Protein 3THK (pdb70)

Foldseek 3Di:
DWKKFFCAFDDDDDDQDDTDHHGDIWAWDADPDPFWTWTDDVPHIGIDGPVRIDTPDD/DWKKFFCAFDDDDDPQDDGDHHGDIWAWDADPDQFWTWTDDDVHIGIDGPVRIDTDDD/DDDDDD/DDDDDD

Structure (mmCIF, N/CA/C/O backbone):
data_3THK
#
_entry.id   3THK
#
_cell.length_a   36.380
_cell.length_b   36.380
_cell.length_c   112.140
_cell.angle_alpha   90.00
_cell.angle_beta   90.00
_cell.angle_gamma   120.00
#
_symmetry.space_group_name_H-M   'P 32'
#
loop_
_entity.id
_entity.type
_entity.pdbx_description
1 polymer 'Spectrin alpha chain, brain'
2 polymer 'Proline-rich peptide'
3 non-polymer BETA-MERCAPTOETHANOL
4 non-polymer 'SULFATE ION'
5 water water
#
loop_
_atom_site.group_PDB
_atom_site.id
_atom_site.type_symbol
_atom_site.label_atom_id
_atom_site.label_alt_id
_atom_site.label_comp_id
_atom_site.label_asym_id
_atom_site.label_entity_id
_atom_site.label_seq_id
_atom_site.pdbx_PDB_ins_code
_atom_site.Cartn_x
_atom_site.Cartn_y
_atom_site.Cartn_z
_atom_site.occupancy
_atom_site.B_iso_or_equiv
_atom_site.auth_seq_id
_atom_site.auth_comp_id
_atom_site.auth_asym_id
_atom_site.auth_atom_id
_atom_site.pdbx_PDB_model_num
ATOM 1 N N . LYS A 1 5 ? 32.554 -8.907 -6.798 1.00 38.41 5 LYS A N 1
ATOM 2 C CA . LYS 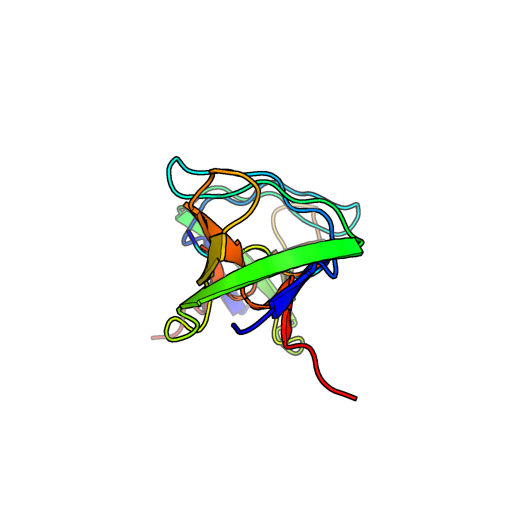A 1 5 ? 32.001 -7.606 -6.321 1.00 38.18 5 LYS A CA 1
ATOM 3 C C . LYS A 1 5 ? 30.506 -7.472 -6.614 1.00 37.69 5 LYS A C 1
ATOM 4 O O . LYS A 1 5 ? 30.072 -7.597 -7.764 1.00 38.01 5 LYS A O 1
ATOM 10 N N . GLU A 1 6 ? 29.728 -7.228 -5.561 1.00 36.91 6 GLU A N 1
ATOM 11 C CA . GLU A 1 6 ? 28.313 -6.882 -5.691 1.00 35.82 6 GLU A CA 1
ATOM 12 C C . GLU A 1 6 ? 28.194 -5.359 -5.671 1.00 34.84 6 GLU A C 1
ATOM 13 O O . GLU A 1 6 ? 28.893 -4.686 -4.911 1.00 34.36 6 GLU A O 1
ATOM 19 N N . LEU A 1 7 ? 27.319 -4.823 -6.517 1.00 33.49 7 LEU A N 1
ATOM 20 C CA . LEU A 1 7 ? 27.242 -3.377 -6.735 1.00 32.13 7 LEU A CA 1
ATOM 21 C C . LEU A 1 7 ? 25.877 -2.801 -6.395 1.00 31.40 7 LEU A C 1
ATOM 22 O O . LEU A 1 7 ? 24.860 -3.482 -6.509 1.00 31.15 7 LEU A O 1
ATOM 27 N N . VAL A 1 8 ? 25.869 -1.535 -5.986 1.00 30.24 8 VAL A N 1
ATOM 28 C CA . VAL A 1 8 ? 24.631 -0.797 -5.758 1.00 29.41 8 VAL A CA 1
ATOM 29 C C . VAL A 1 8 ? 24.674 0.540 -6.490 1.00 29.34 8 VAL A C 1
ATOM 30 O O . VAL A 1 8 ? 25.748 1.117 -6.675 1.00 29.16 8 VAL A O 1
ATOM 34 N N . LEU A 1 9 ? 23.498 1.009 -6.908 1.00 29.48 9 LEU A N 1
ATOM 35 C CA . LEU A 1 9 ? 23.344 2.311 -7.549 1.00 29.49 9 LEU A CA 1
ATOM 36 C C . LEU A 1 9 ? 22.788 3.320 -6.553 1.00 29.46 9 LEU A C 1
ATOM 37 O O . LEU A 1 9 ? 21.815 3.039 -5.860 1.00 29.26 9 LEU A O 1
ATOM 42 N N . ALA A 1 10 ? 23.411 4.491 -6.485 1.00 29.90 10 ALA A N 1
ATOM 43 C CA . ALA A 1 10 ? 22.865 5.597 -5.702 1.00 30.37 10 ALA A CA 1
ATOM 44 C C . ALA A 1 10 ? 21.632 6.178 -6.394 1.00 31.04 10 ALA A C 1
ATOM 45 O O . ALA A 1 10 ? 21.711 6.682 -7.521 1.00 31.05 10 ALA A O 1
ATOM 47 N N . LEU A 1 11 ? 20.491 6.088 -5.719 1.00 31.51 11 LEU A N 1
ATOM 48 C CA . LEU A 1 11 ? 19.228 6.565 -6.277 1.00 32.23 11 LEU A CA 1
ATOM 49 C C . LEU A 1 11 ? 19.016 8.046 -5.982 1.00 32.60 11 LEU A C 1
ATOM 50 O O . LEU A 1 11 ? 18.373 8.759 -6.758 1.00 32.95 11 LEU A O 1
ATOM 55 N N . TYR A 1 12 ? 19.557 8.492 -4.852 1.00 32.95 12 TYR A N 1
ATOM 56 C CA . TYR A 1 12 ? 19.481 9.882 -4.418 1.00 33.44 12 TYR A CA 1
ATOM 57 C C . TYR A 1 12 ? 20.837 10.290 -3.868 1.00 33.36 12 TYR A C 1
ATOM 58 O O . TYR A 1 12 ? 21.645 9.436 -3.492 1.00 33.59 12 TYR A O 1
ATOM 67 N N . ASP A 1 13 ? 21.090 11.594 -3.837 1.00 33.17 13 ASP A N 1
ATOM 68 C CA . ASP A 1 13 ? 22.265 12.126 -3.165 1.00 32.94 13 ASP A CA 1
ATOM 69 C C . ASP A 1 13 ? 22.163 11.827 -1.670 1.00 32.26 13 ASP A C 1
ATOM 70 O O . ASP A 1 13 ? 21.066 11.844 -1.100 1.00 31.93 13 ASP A O 1
ATOM 75 N N . TYR A 1 14 ? 23.299 11.520 -1.051 1.00 31.56 14 TYR A N 1
ATOM 76 C CA . TYR A 1 14 ? 23.368 11.402 0.400 1.00 31.02 14 TYR A CA 1
ATOM 77 C C . TYR A 1 14 ? 24.614 12.065 0.971 1.00 31.40 14 TYR A C 1
ATOM 78 O O . TYR A 1 14 ? 25.732 11.745 0.573 1.00 31.33 14 TYR A O 1
ATOM 87 N N . GLN A 1 15 ? 24.399 12.983 1.912 1.00 31.90 15 GLN A N 1
ATOM 88 C CA . GLN A 1 15 ? 25.480 13.662 2.621 1.00 32.40 15 GLN A CA 1
ATOM 89 C C . GLN A 1 15 ? 25.731 12.968 3.961 1.00 32.18 15 GLN A C 1
ATOM 90 O O . GLN A 1 15 ? 24.794 12.764 4.732 1.00 32.05 15 GLN A O 1
ATOM 96 N N . GLU A 1 16 ? 26.990 12.622 4.236 1.00 32.07 16 GLU A N 1
ATOM 97 C CA . GLU A 1 16 ? 27.380 12.023 5.521 1.00 32.09 16 GLU A CA 1
ATOM 98 C C . GLU A 1 16 ? 26.973 12.878 6.734 1.00 32.03 16 GLU A C 1
ATOM 99 O O . GLU A 1 16 ? 27.221 14.092 6.770 1.00 32.14 16 GLU A O 1
ATOM 105 N N . LYS A 1 17 ? 26.346 12.243 7.722 1.00 31.80 17 LYS A N 1
ATOM 106 C CA . LYS A 1 17 ? 25.902 12.955 8.926 1.00 31.98 17 LYS A CA 1
ATOM 107 C C . LYS A 1 17 ? 26.544 12.444 10.215 1.00 31.46 17 LYS A C 1
ATOM 108 O O . LYS A 1 17 ? 26.309 12.990 11.292 1.00 31.59 17 LYS A O 1
ATOM 114 N N . SER A 1 18 ? 27.347 11.388 10.106 1.00 30.71 18 SER A N 1
ATOM 115 C CA . SER A 1 18 ? 28.070 10.851 11.257 1.00 30.02 18 SER A CA 1
ATOM 116 C C . SER A 1 18 ? 29.388 10.227 10.792 1.00 29.23 18 SER A C 1
ATOM 117 O O . SER A 1 18 ? 29.577 10.034 9.590 1.00 28.60 18 SER A O 1
ATOM 120 N N . PRO A 1 19 ? 30.302 9.917 11.735 1.00 28.65 19 PRO A N 1
ATOM 121 C CA . PRO A 1 19 ? 31.665 9.509 11.367 1.00 28.13 19 PRO A CA 1
ATOM 122 C C . PRO A 1 19 ? 31.812 8.268 10.479 1.00 27.95 19 PRO A C 1
ATOM 123 O O . PRO A 1 19 ? 32.781 8.182 9.731 1.00 27.07 19 PRO A O 1
ATOM 127 N N . ARG A 1 20 ? 30.881 7.320 10.566 1.00 27.70 20 ARG A N 1
ATOM 128 C CA . ARG A 1 20 ? 30.998 6.081 9.786 1.00 27.82 20 ARG A CA 1
ATOM 129 C C . ARG A 1 20 ? 30.166 6.077 8.502 1.00 27.01 20 ARG A C 1
ATOM 130 O O . ARG A 1 20 ? 30.044 5.044 7.849 1.00 26.60 20 ARG A O 1
ATOM 138 N N . GLU A 1 21 ? 29.616 7.235 8.137 1.00 26.68 21 GLU A N 1
ATOM 139 C CA . GLU A 1 21 ? 28.801 7.361 6.936 1.00 26.69 21 GLU A CA 1
ATOM 140 C C . GLU A 1 21 ? 29.609 7.867 5.748 1.00 27.12 21 GLU A C 1
ATOM 141 O O . GLU A 1 21 ? 30.590 8.606 5.915 1.00 26.91 21 GLU A O 1
ATOM 147 N N . VAL A 1 22 ? 29.197 7.462 4.549 1.00 27.43 22 VAL A N 1
ATOM 148 C CA A VAL A 1 22 ? 29.857 7.931 3.335 0.86 28.13 22 VAL A CA 1
ATOM 149 C CA B VAL A 1 22 ? 29.849 7.887 3.310 0.14 27.97 22 VAL A CA 1
ATOM 150 C C . VAL A 1 22 ? 28.922 8.806 2.512 1.00 28.39 22 VAL A C 1
ATOM 151 O O . VAL A 1 22 ? 27.712 8.595 2.487 1.00 28.11 22 VAL A O 1
ATOM 158 N N . THR A 1 23 ? 29.503 9.808 1.861 1.00 28.99 23 THR A N 1
ATOM 159 C CA . THR A 1 23 ? 28.760 10.685 0.976 1.00 29.93 23 THR A CA 1
ATOM 160 C C . THR A 1 23 ? 28.728 10.075 -0.425 1.00 30.20 23 THR A C 1
ATOM 161 O O . THR A 1 23 ? 29.722 9.513 -0.890 1.00 30.57 23 THR A O 1
ATOM 165 N N . MET A 1 24 ? 27.574 10.160 -1.077 1.00 30.71 24 MET A N 1
ATOM 166 C CA . MET A 1 24 ? 27.452 9.766 -2.479 1.00 31.44 24 MET A CA 1
ATOM 167 C C . MET A 1 24 ? 26.555 10.737 -3.249 1.00 31.98 24 MET A C 1
ATOM 168 O O . MET A 1 24 ? 25.719 11.428 -2.661 1.00 32.23 24 MET A O 1
ATOM 173 N N . LYS A 1 25 ? 26.749 10.791 -4.563 1.00 32.78 25 LYS A N 1
ATOM 174 C CA . LYS A 1 25 ? 25.886 11.568 -5.443 1.00 33.46 25 LYS A CA 1
ATOM 175 C C . LYS A 1 25 ? 24.961 10.626 -6.187 1.00 33.52 25 LYS A C 1
ATOM 176 O O . LYS A 1 25 ? 25.334 9.488 -6.469 1.00 33.46 25 LYS A O 1
ATOM 182 N N . LYS A 1 26 ? 23.761 11.105 -6.506 1.00 33.84 26 LYS A N 1
ATOM 183 C CA . LYS A 1 26 ? 22.807 10.334 -7.298 1.00 34.21 26 LYS A CA 1
ATOM 184 C C . LYS A 1 26 ? 23.478 9.853 -8.578 1.00 34.37 26 LYS A C 1
ATOM 185 O O . LYS A 1 26 ? 24.094 10.644 -9.298 1.00 34.32 26 LYS A O 1
ATOM 191 N N . GLY A 1 27 ? 23.369 8.555 -8.843 1.00 34.28 27 GLY A N 1
ATOM 192 C CA . GLY A 1 27 ? 23.959 7.959 -10.038 1.00 34.23 27 GLY A CA 1
ATOM 193 C C . GLY A 1 27 ? 25.251 7.214 -9.763 1.00 34.11 27 GLY A C 1
ATOM 194 O O . GLY A 1 27 ? 25.667 6.386 -10.576 1.00 34.03 27 GLY A O 1
ATOM 195 N N . ASP A 1 28 ? 25.880 7.507 -8.620 1.00 33.98 28 ASP A N 1
ATOM 196 C CA . ASP A 1 28 ? 27.109 6.830 -8.197 1.00 33.61 28 ASP A CA 1
ATOM 197 C C . ASP A 1 28 ? 26.910 5.315 -8.159 1.00 33.25 28 ASP A C 1
ATOM 198 O O . ASP A 1 28 ? 25.858 4.825 -7.741 1.00 33.28 28 ASP A O 1
ATOM 203 N N . ILE A 1 29 ? 27.923 4.588 -8.615 1.00 32.70 29 ILE A N 1
ATOM 204 C CA . ILE A 1 29 ? 27.967 3.134 -8.486 1.00 32.28 29 ILE A CA 1
ATOM 205 C C . ILE A 1 29 ? 28.916 2.810 -7.335 1.00 31.60 29 ILE A C 1
ATOM 206 O O . ILE A 1 29 ? 30.030 3.338 -7.277 1.00 31.55 29 ILE A O 1
ATOM 211 N N . LEU A 1 30 ? 28.461 1.971 -6.405 1.00 30.55 30 LEU A N 1
ATOM 212 C CA . LEU A 1 30 ? 29.240 1.640 -5.210 1.00 29.54 30 LEU A CA 1
ATOM 213 C C . LEU A 1 30 ? 29.322 0.129 -5.029 1.00 28.88 30 LEU A C 1
ATOM 214 O O . LEU A 1 30 ? 28.429 -0.603 -5.452 1.00 28.84 30 LEU A O 1
ATOM 219 N N . THR A 1 31 ? 30.399 -0.333 -4.406 1.00 28.25 31 THR A N 1
ATOM 220 C CA . THR A 1 31 ? 30.524 -1.741 -4.051 1.00 27.68 31 THR A CA 1
ATOM 221 C C . THR A 1 31 ? 29.764 -1.997 -2.749 1.00 27.53 31 THR A C 1
ATOM 222 O O . THR A 1 31 ? 29.967 -1.295 -1.761 1.00 27.15 31 THR A O 1
ATOM 226 N N . LEU A 1 32 ? 28.872 -2.987 -2.761 1.00 27.34 32 LEU A N 1
ATOM 227 C CA . LEU A 1 32 ? 28.170 -3.396 -1.545 1.00 27.26 32 LEU A CA 1
ATOM 228 C C . LEU A 1 32 ? 29.077 -4.259 -0.679 1.00 27.37 32 LEU A C 1
ATOM 229 O O . LEU A 1 32 ? 29.664 -5.237 -1.159 1.00 27.73 32 LEU A O 1
ATOM 234 N N . LEU A 1 33 ? 29.208 -3.879 0.591 1.00 27.26 33 LEU A N 1
ATOM 235 C CA . LEU A 1 33 ? 29.988 -4.659 1.555 1.00 27.42 33 LEU A CA 1
ATOM 236 C C . LEU A 1 33 ? 29.102 -5.472 2.489 1.00 27.37 33 LEU A C 1
ATOM 237 O O . LEU A 1 33 ? 29.434 -6.612 2.815 1.00 28.00 33 LEU A O 1
ATOM 242 N N . ASN A 1 34 ? 27.981 -4.892 2.917 1.00 27.08 34 ASN A N 1
ATOM 243 C CA . ASN A 1 34 ? 27.073 -5.584 3.833 1.00 27.24 34 ASN A CA 1
ATOM 244 C C . ASN A 1 34 ? 25.674 -4.993 3.895 1.00 26.96 34 ASN A C 1
ATOM 245 O O . ASN A 1 34 ? 25.511 -3.781 4.046 1.00 27.15 34 ASN A O 1
ATOM 250 N N . SER A 1 35 ? 24.679 -5.869 3.790 1.00 26.62 35 SER A N 1
ATOM 251 C CA . SER A 1 35 ? 23.275 -5.468 3.688 1.00 27.02 35 SER A CA 1
ATOM 252 C C . SER A 1 35 ? 22.379 -6.123 4.742 1.00 27.00 35 SER A C 1
ATOM 253 O O . SER A 1 35 ? 21.151 -6.205 4.566 1.00 26.66 35 SER A O 1
ATOM 256 N N . THR A 1 36 ? 22.983 -6.555 5.847 1.00 26.98 36 THR A N 1
ATOM 257 C CA . THR A 1 36 ? 22.249 -7.256 6.908 1.00 27.52 36 THR A CA 1
ATOM 258 C C . THR A 1 36 ? 21.427 -6.357 7.829 1.00 27.75 36 THR A C 1
ATOM 259 O O . THR A 1 36 ? 20.434 -6.803 8.402 1.00 27.81 36 THR A O 1
ATOM 263 N N . ASN A 1 37 ? 21.846 -5.101 7.973 1.00 27.62 37 ASN A N 1
ATOM 264 C CA . ASN A 1 37 ? 21.061 -4.103 8.699 1.00 28.28 37 ASN A CA 1
ATOM 265 C C . ASN A 1 37 ? 19.963 -3.580 7.782 1.00 28.52 37 ASN A C 1
ATOM 266 O O . ASN A 1 37 ? 20.217 -3.292 6.615 1.00 28.46 37 ASN A O 1
ATOM 271 N N . LYS A 1 38 ? 18.743 -3.463 8.302 1.00 29.15 38 LYS A N 1
ATOM 272 C CA . LYS A 1 38 ? 17.604 -3.065 7.473 1.00 29.69 38 LYS A CA 1
ATOM 273 C C . LYS A 1 38 ? 17.677 -1.601 7.026 1.00 29.82 38 LYS A C 1
ATOM 274 O O . LYS A 1 38 ? 17.202 -1.247 5.941 1.00 30.33 38 LYS A O 1
ATOM 280 N N . ASP A 1 39 ? 18.290 -0.773 7.866 1.00 29.42 39 ASP A N 1
ATOM 281 C CA . ASP A 1 39 ? 18.309 0.676 7.690 1.00 29.27 39 ASP A CA 1
ATOM 282 C C . ASP A 1 39 ? 19.578 1.220 7.033 1.00 28.65 39 ASP A C 1
ATOM 283 O O . ASP A 1 39 ? 19.525 2.203 6.283 1.00 28.26 39 ASP A O 1
ATOM 288 N N . TRP A 1 40 ? 20.716 0.595 7.333 1.00 27.86 40 TRP A N 1
ATOM 289 C CA . TRP A 1 40 ? 22.016 1.080 6.880 1.00 27.29 40 TRP A CA 1
ATOM 290 C C . TRP A 1 40 ? 22.797 -0.018 6.179 1.00 26.63 40 TRP A C 1
ATOM 291 O O . TRP A 1 40 ? 23.019 -1.074 6.749 1.00 27.15 40 TRP A O 1
ATOM 302 N N . TRP A 1 41 ? 23.222 0.247 4.948 1.00 26.10 41 TRP A N 1
ATOM 303 C CA . TRP A 1 41 ? 24.088 -0.672 4.219 1.00 25.41 41 TRP A CA 1
ATOM 304 C C . TRP A 1 41 ? 25.529 -0.174 4.166 1.00 25.74 41 TRP A C 1
ATOM 305 O O . TRP A 1 41 ? 25.779 1.011 3.927 1.00 25.92 41 TRP A O 1
ATOM 316 N N . LYS A 1 42 ? 26.465 -1.092 4.396 1.00 25.56 42 LYS A N 1
ATOM 317 C CA . LYS A 1 42 ? 27.888 -0.786 4.291 1.00 26.27 42 LYS A CA 1
ATOM 318 C C . LYS A 1 42 ? 28.310 -0.887 2.833 1.00 26.16 42 LYS A C 1
ATOM 319 O O . LYS A 1 42 ? 28.018 -1.877 2.156 1.00 25.92 42 LYS A O 1
ATOM 325 N N . VAL A 1 43 ? 28.975 0.163 2.356 1.00 26.55 43 VAL A N 1
ATOM 326 C CA . VAL A 1 43 ? 29.391 0.267 0.963 1.00 27.37 43 VAL A CA 1
ATOM 327 C C . VAL A 1 43 ? 30.848 0.699 0.874 1.00 28.76 43 VAL A C 1
ATOM 328 O O . VAL A 1 43 ? 31.449 1.097 1.877 1.00 28.67 43 VAL A O 1
ATOM 332 N N . GLU A 1 44 ? 31.401 0.618 -0.333 1.00 30.40 44 GLU A N 1
ATOM 333 C CA . GLU A 1 44 ? 32.781 0.998 -0.587 1.00 32.43 44 GLU A CA 1
ATOM 334 C C . GLU A 1 44 ? 32.869 1.819 -1.865 1.00 33.06 44 GLU A C 1
ATOM 335 O O . GLU A 1 44 ? 32.363 1.411 -2.910 1.00 33.33 44 GLU A O 1
ATOM 341 N N . VAL A 1 45 ? 33.488 2.992 -1.766 1.00 34.02 45 VAL A N 1
ATOM 342 C CA . VAL A 1 45 ? 33.879 3.770 -2.943 1.00 34.97 45 VAL A CA 1
ATOM 343 C C . VAL A 1 45 ? 35.273 4.345 -2.728 1.00 35.32 45 VAL A C 1
ATOM 344 O O . VAL A 1 45 ? 35.528 4.995 -1.705 1.00 35.57 45 VAL A O 1
ATOM 348 N N A ASN A 1 46 ? 36.161 4.124 -3.698 0.54 35.57 46 ASN A N 1
ATOM 349 N N B ASN A 1 46 ? 36.158 4.058 -3.684 0.46 35.35 46 ASN A N 1
ATOM 350 C CA A ASN A 1 46 ? 37.560 4.563 -3.619 0.54 35.68 46 ASN A CA 1
ATOM 351 C CA B ASN A 1 46 ? 37.563 4.499 -3.708 0.46 35.33 46 ASN A CA 1
ATOM 352 C C A ASN A 1 46 ? 38.288 3.939 -2.425 0.54 35.46 46 ASN A C 1
ATOM 353 C C B ASN A 1 46 ? 38.157 5.033 -2.402 0.46 35.11 46 ASN A C 1
ATOM 354 O O A ASN A 1 46 ? 38.327 2.714 -2.288 0.54 35.51 46 ASN A O 1
ATOM 355 O O B ASN A 1 46 ? 38.051 6.223 -2.100 0.46 35.25 46 ASN A O 1
ATOM 364 N N A ASP A 1 47 ? 38.856 4.785 -1.566 0.54 35.03 47 ASP A N 1
ATOM 365 N N B ASP A 1 47 ? 38.784 4.145 -1.636 0.46 34.86 47 ASP A N 1
ATOM 366 C CA A ASP A 1 47 ? 39.514 4.331 -0.345 0.54 34.65 47 ASP A CA 1
ATOM 367 C CA B ASP A 1 47 ? 39.500 4.544 -0.426 0.46 34.58 47 ASP A CA 1
ATOM 368 C C A ASP A 1 47 ? 38.597 4.466 0.874 0.54 34.00 47 ASP A C 1
ATOM 369 C C B ASP A 1 47 ? 38.613 4.686 0.817 0.46 33.94 47 ASP A C 1
ATOM 370 O O A ASP A 1 47 ? 39.066 4.422 2.017 0.54 34.08 47 ASP A O 1
ATOM 371 O O B ASP A 1 47 ? 39.126 4.842 1.925 0.46 33.95 47 ASP A O 1
ATOM 380 N N . ARG A 1 48 ? 37.296 4.622 0.627 1.00 33.52 48 ARG A N 1
ATOM 381 C CA . ARG A 1 48 ? 36.318 4.774 1.720 1.00 32.26 48 ARG A CA 1
ATOM 382 C C . ARG A 1 48 ? 35.401 3.563 1.903 1.00 31.13 48 ARG A C 1
ATOM 383 O O . ARG A 1 48 ? 34.901 2.995 0.934 1.00 30.92 48 ARG A O 1
ATOM 391 N N . GLN A 1 49 ? 35.194 3.181 3.158 1.00 29.85 49 GLN A N 1
ATOM 392 C CA . GLN A 1 49 ? 34.235 2.135 3.516 1.00 28.78 49 GLN A CA 1
ATOM 393 C C . GLN A 1 49 ? 33.370 2.639 4.652 1.00 27.76 49 GLN A C 1
ATOM 394 O O . GLN A 1 49 ? 33.883 3.033 5.699 1.00 27.19 49 GLN A O 1
ATOM 400 N N . GLY A 1 50 ? 32.057 2.628 4.447 1.00 26.66 50 GLY A N 1
ATOM 401 C CA . GLY A 1 50 ? 31.138 3.051 5.496 1.00 26.09 50 GLY A CA 1
ATOM 402 C C . GLY A 1 50 ? 29.694 2.863 5.093 1.00 25.83 50 GLY A C 1
ATOM 403 O O . GLY A 1 50 ? 29.396 2.126 4.151 1.00 25.73 50 GLY A O 1
ATOM 404 N N . PHE A 1 51 ? 28.801 3.564 5.785 1.00 25.07 51 PHE A N 1
ATOM 405 C CA . PHE A 1 51 ? 27.369 3.293 5.678 1.00 25.05 51 PHE A CA 1
ATOM 406 C C . PHE A 1 51 ? 26.585 4.376 4.950 1.00 24.84 51 PHE A C 1
ATOM 407 O O . PHE A 1 51 ? 26.925 5.557 5.015 1.00 24.72 51 PHE A O 1
ATOM 415 N N . VAL A 1 52 ? 25.535 3.950 4.244 1.00 24.43 52 VAL A N 1
ATOM 416 C CA . VAL A 1 52 ? 24.554 4.856 3.638 1.00 24.55 52 VAL A CA 1
ATOM 417 C C . VAL A 1 52 ? 23.169 4.273 3.921 1.00 24.49 52 VAL A C 1
ATOM 418 O O . VAL A 1 52 ? 23.064 3.095 4.258 1.00 24.18 52 VAL A O 1
ATOM 422 N N . PRO A 1 53 ? 22.104 5.079 3.788 1.00 24.61 53 PRO A N 1
ATOM 423 C CA . PRO A 1 53 ? 20.807 4.453 4.025 1.00 24.76 53 PRO A CA 1
ATOM 424 C C . PRO A 1 53 ? 20.477 3.410 2.960 1.00 24.59 53 PRO A C 1
ATOM 425 O O . PRO A 1 53 ? 20.727 3.632 1.769 1.00 24.36 53 PRO A O 1
ATOM 429 N N . ALA A 1 54 ? 19.944 2.269 3.400 1.00 24.99 54 ALA A N 1
ATOM 430 C CA . ALA A 1 54 ? 19.536 1.198 2.495 1.00 25.90 54 ALA A CA 1
ATOM 431 C C . ALA A 1 54 ? 18.529 1.681 1.451 1.00 26.15 54 ALA A C 1
ATOM 432 O O . ALA A 1 54 ? 18.587 1.270 0.290 1.00 26.63 54 ALA A O 1
ATOM 434 N N . ALA A 1 55 ? 17.631 2.577 1.865 1.00 26.67 55 ALA A N 1
ATOM 435 C CA . ALA A 1 55 ? 16.590 3.118 0.988 1.00 27.26 55 ALA A CA 1
ATOM 436 C C . ALA A 1 55 ? 17.119 4.021 -0.132 1.00 27.81 55 ALA A C 1
ATOM 437 O O . ALA A 1 55 ? 16.408 4.281 -1.106 1.00 28.34 55 ALA A O 1
ATOM 439 N N . TYR A 1 56 ? 18.369 4.475 -0.006 1.00 28.13 56 TYR A N 1
ATOM 440 C CA . TYR A 1 56 ? 18.991 5.360 -0.996 1.00 28.90 56 TYR A CA 1
ATOM 441 C C . TYR A 1 56 ? 19.778 4.617 -2.070 1.00 29.64 56 TYR A C 1
ATOM 442 O O . TYR A 1 56 ? 20.327 5.243 -2.982 1.00 29.94 56 TYR A O 1
ATOM 451 N N . VAL A 1 57 ? 19.856 3.298 -1.946 1.00 30.16 57 VAL A N 1
ATOM 452 C CA . VAL A 1 57 ? 20.575 2.483 -2.925 1.00 31.39 57 VAL A CA 1
ATOM 453 C C . VAL A 1 57 ? 19.702 1.356 -3.462 1.00 32.23 57 VAL A C 1
ATOM 454 O O . VAL A 1 57 ? 18.753 0.922 -2.804 1.00 32.11 57 VAL A O 1
ATOM 458 N N . LYS A 1 58 ? 20.030 0.897 -4.667 1.00 33.58 58 LYS A N 1
ATOM 459 C CA . LYS A 1 58 ? 19.364 -0.243 -5.283 1.00 35.13 58 LYS A CA 1
ATOM 460 C C . LYS A 1 58 ? 20.425 -1.261 -5.685 1.00 35.86 58 LYS A C 1
ATOM 461 O O . LYS A 1 58 ? 21.417 -0.900 -6.314 1.00 35.97 58 LYS A O 1
ATOM 467 N N . LYS A 1 59 ? 20.228 -2.522 -5.302 1.00 36.94 59 LYS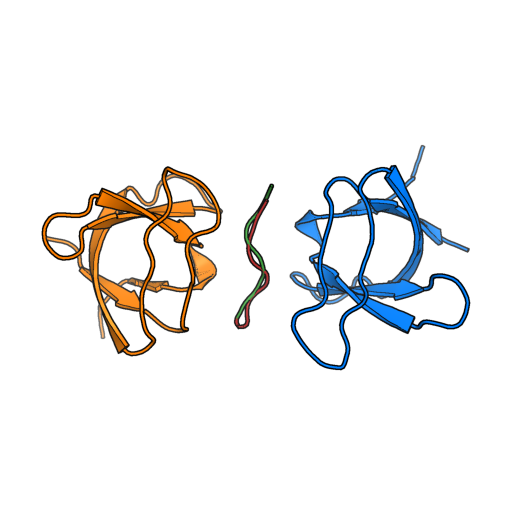 A N 1
ATOM 468 C CA . LYS A 1 59 ? 21.111 -3.601 -5.748 1.00 38.43 59 LYS A CA 1
ATOM 469 C C . LYS A 1 59 ? 21.017 -3.730 -7.266 1.00 39.24 59 LYS A C 1
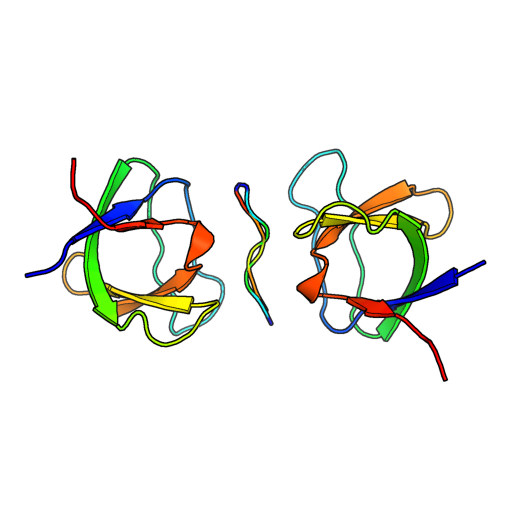ATOM 470 O O . LYS A 1 59 ? 19.923 -3.694 -7.831 1.00 39.28 59 LYS A O 1
ATOM 476 N N . LEU A 1 60 ? 22.165 -3.873 -7.920 1.00 40.43 60 LEU A N 1
ATOM 477 C CA . LEU A 1 60 ? 22.214 -3.965 -9.376 1.00 41.80 60 LEU A CA 1
ATOM 478 C C . LEU A 1 60 ? 22.219 -5.419 -9.853 1.00 42.83 60 LEU A C 1
ATOM 479 O O . LEU A 1 60 ? 23.218 -5.913 -10.383 1.00 43.20 60 LEU A O 1
ATOM 484 N N . ASP A 1 61 ? 21.087 -6.092 -9.650 1.00 44.05 61 ASP A N 1
ATOM 485 C CA . ASP A 1 61 ? 20.882 -7.470 -10.101 1.00 45.17 61 ASP A CA 1
ATOM 486 C C . ASP A 1 61 ? 19.975 -7.522 -11.334 1.00 45.66 61 ASP A C 1
ATOM 487 O O . ASP A 1 61 ? 18.985 -6.787 -11.402 1.00 45.81 61 ASP A O 1
ATOM 492 N N . PRO A 1 62 ? 20.307 -8.392 -12.312 1.00 46.04 62 PRO A N 1
ATOM 493 C CA . PRO A 1 62 ? 19.520 -8.513 -13.547 1.00 46.20 62 PRO A CA 1
ATOM 494 C C . PRO A 1 62 ? 18.125 -9.098 -13.314 1.00 46.29 62 PRO A C 1
ATOM 495 O O . PRO A 1 62 ? 17.922 -9.844 -12.355 1.00 46.39 62 PRO A O 1
ATOM 499 N N . LYS B 1 5 ? -7.793 12.794 20.173 1.00 39.51 5 LYS B N 1
ATOM 500 C CA . LYS B 1 5 ? -6.554 13.515 19.746 1.00 39.41 5 LYS B CA 1
ATOM 501 C C . LYS B 1 5 ? -5.313 12.650 19.980 1.00 38.66 5 LYS B C 1
ATOM 502 O O . LYS B 1 5 ? -4.856 12.495 21.120 1.00 39.01 5 LYS B O 1
ATOM 508 N N . GLU B 1 6 ? -4.789 12.092 18.886 1.00 37.90 6 GLU B N 1
ATOM 509 C CA A GLU B 1 6 ? -3.614 11.220 18.932 0.49 37.27 6 GLU B CA 1
ATOM 510 C CA B GLU B 1 6 ? -3.618 11.218 18.930 0.51 37.31 6 GLU B CA 1
ATOM 511 C C . GLU B 1 6 ? -2.328 12.032 19.002 1.00 36.75 6 GLU B C 1
ATOM 512 O O . GLU B 1 6 ? -2.165 13.013 18.275 1.00 36.68 6 GLU B O 1
ATOM 523 N N . LEU B 1 7 ? -1.419 11.608 19.874 1.00 35.90 7 LEU B N 1
ATOM 524 C CA . LEU B 1 7 ? -0.162 12.311 20.095 1.00 34.75 7 LEU B CA 1
ATOM 525 C C . LEU B 1 7 ? 1.035 11.421 19.792 1.00 34.06 7 LEU B C 1
ATOM 526 O O . LEU B 1 7 ? 0.976 10.204 19.970 1.00 33.79 7 LEU B O 1
ATOM 531 N N . VAL B 1 8 ? 2.110 12.041 19.316 1.00 33.36 8 VAL B N 1
ATOM 532 C CA . VAL B 1 8 ? 3.382 11.348 19.092 1.00 32.61 8 VAL B CA 1
ATOM 533 C C . VAL B 1 8 ? 4.516 12.052 19.836 1.00 32.42 8 VAL B C 1
ATOM 534 O O . VAL B 1 8 ? 4.460 13.260 20.072 1.00 32.36 8 VAL B O 1
ATOM 538 N N . LEU B 1 9 ? 5.536 11.285 20.203 1.00 32.23 9 LEU B N 1
ATOM 539 C CA 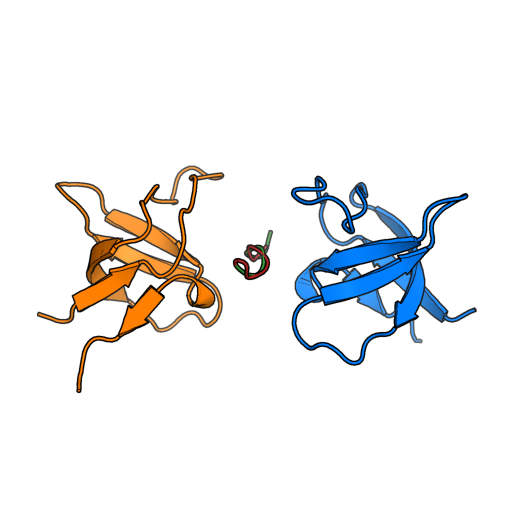. LEU B 1 9 ? 6.711 11.829 20.873 1.00 32.58 9 LEU B CA 1
ATOM 540 C C . LEU B 1 9 ? 7.916 11.797 19.942 1.00 32.61 9 LEU B C 1
ATOM 541 O O . LEU B 1 9 ? 8.197 10.774 19.320 1.00 32.56 9 LEU B O 1
ATOM 546 N N . ALA B 1 10 ? 8.621 12.922 19.854 1.00 33.02 10 ALA B N 1
ATOM 547 C CA . ALA B 1 10 ? 9.841 13.005 19.060 1.00 33.43 10 ALA B CA 1
ATOM 548 C C . ALA B 1 10 ? 10.977 12.263 19.757 1.00 33.85 10 ALA B C 1
ATOM 549 O O . ALA B 1 10 ? 11.408 12.640 20.851 1.00 34.01 10 ALA B O 1
ATOM 551 N N . LEU B 1 11 ? 11.443 11.194 19.118 1.00 34.39 11 LEU B N 1
ATOM 552 C CA . LEU B 1 11 ? 12.494 10.348 19.677 1.00 35.01 11 LEU B CA 1
ATOM 553 C C . LEU B 1 11 ? 13.889 10.897 19.383 1.00 35.20 11 LEU B C 1
ATOM 554 O O . LEU B 1 11 ? 14.856 10.556 20.072 1.00 35.50 11 LEU B O 1
ATOM 559 N N . TYR B 1 12 ? 13.986 11.730 18.347 1.00 35.45 12 TYR B N 1
ATOM 560 C CA . TYR B 1 12 ? 15.253 12.315 17.910 1.00 35.57 12 TYR B CA 1
ATOM 561 C C . TYR B 1 12 ? 14.995 13.707 17.351 1.00 35.28 12 TYR B C 1
ATOM 562 O O . TYR B 1 12 ? 13.856 14.040 17.001 1.00 35.44 12 TYR B O 1
ATOM 571 N N . ASP B 1 13 ? 16.046 14.522 17.277 1.00 34.79 13 ASP B N 1
ATOM 572 C CA . ASP B 1 13 ? 15.984 15.798 16.568 1.00 34.32 13 ASP B CA 1
ATOM 573 C C . ASP B 1 13 ? 15.760 15.549 15.078 1.00 33.63 13 ASP B C 1
ATOM 574 O O . ASP B 1 13 ? 16.248 14.556 14.535 1.00 33.27 13 ASP B O 1
ATOM 579 N N . TYR B 1 14 ? 15.014 16.442 14.430 1.00 32.96 14 TYR B N 1
ATOM 580 C CA . TYR B 1 14 ? 14.886 16.422 12.968 1.00 32.30 14 TYR B CA 1
ATOM 581 C C . TYR B 1 14 ? 14.793 17.819 12.363 1.00 32.44 14 TYR B C 1
ATOM 582 O O . TYR B 1 14 ? 13.947 18.611 12.767 1.00 32.48 14 TYR B O 1
ATOM 591 N N . GLN B 1 15 ? 15.651 18.096 11.381 1.00 32.54 15 GLN B N 1
ATOM 592 C CA A GLN B 1 15 ? 15.631 19.372 10.669 0.59 32.77 15 GLN B CA 1
ATOM 593 C CA B GLN B 1 15 ? 15.637 19.371 10.663 0.41 32.63 15 GLN B CA 1
ATOM 594 C C . GLN B 1 15 ? 14.993 19.225 9.290 1.00 32.63 15 GLN B C 1
ATOM 595 O O . GLN B 1 15 ? 15.400 18.368 8.499 1.00 32.73 15 GLN B O 1
ATOM 606 N N . GLU B 1 16 ? 13.994 20.070 9.017 1.00 32.56 16 GLU B N 1
ATOM 607 C CA A GLU B 1 16 ? 13.299 20.097 7.727 0.50 32.50 16 GLU B CA 1
ATOM 608 C CA B GLU B 1 16 ? 13.302 20.081 7.726 0.50 32.58 16 GLU B CA 1
ATOM 609 C C . GLU B 1 16 ? 14.275 20.189 6.549 1.00 32.50 16 GLU B C 1
ATOM 610 O O . GLU B 1 16 ? 15.252 20.942 6.602 1.00 32.55 16 GLU B O 1
ATOM 621 N N . LYS B 1 17 ? 14.009 19.420 5.496 1.00 32.37 17 LYS B N 1
ATOM 622 C CA . LYS B 1 17 ? 14.838 19.446 4.279 1.00 32.39 17 LYS B CA 1
ATOM 623 C C . LYS B 1 17 ? 14.042 19.628 2.977 1.00 31.69 17 LYS B C 1
ATOM 624 O O . LYS B 1 17 ? 14.614 19.631 1.881 1.00 31.98 17 LYS B O 1
ATOM 630 N N . SER 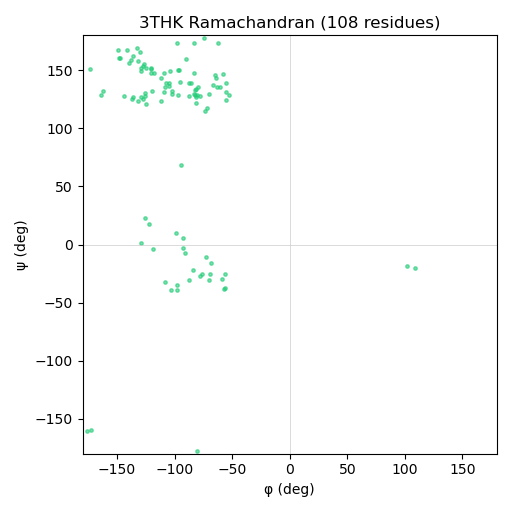B 1 18 ? 12.725 19.774 3.105 1.00 31.05 18 SER B N 1
ATOM 631 C CA . SER B 1 18 ? 11.857 20.087 1.974 1.00 30.22 18 SER B CA 1
ATOM 632 C C . SER B 1 18 ? 10.678 20.925 2.473 1.00 29.13 18 SER B C 1
ATOM 633 O O . SER B 1 18 ? 10.400 20.930 3.671 1.00 28.58 18 SER B O 1
ATOM 636 N N . PRO B 1 19 ? 9.995 21.644 1.565 1.00 29.05 19 PRO B N 1
ATOM 637 C CA . PRO B 1 19 ? 8.971 22.600 2.000 1.00 28.36 19 PRO B CA 1
ATOM 638 C C . PRO B 1 19 ? 7.834 22.053 2.871 1.00 28.35 19 PRO B C 1
ATOM 639 O O . PRO B 1 19 ? 7.244 22.819 3.632 1.00 27.77 19 PRO B O 1
ATOM 643 N N . ARG B 1 20 ? 7.532 20.757 2.766 1.00 27.89 20 ARG B N 1
ATOM 644 C CA . ARG B 1 20 ? 6.415 20.174 3.519 1.00 28.21 20 ARG B CA 1
ATOM 645 C C . ARG B 1 20 ? 6.852 19.589 4.858 1.00 27.56 20 ARG B C 1
ATOM 646 O O . ARG B 1 20 ? 6.060 18.968 5.558 1.00 27.00 20 ARG B O 1
ATOM 654 N N . GLU B 1 21 ? 8.115 19.784 5.217 1.00 27.18 21 GLU B N 1
ATOM 655 C CA . GLU B 1 21 ? 8.643 19.134 6.405 1.00 27.21 21 GLU B CA 1
ATOM 656 C C . GLU B 1 21 ? 8.633 20.023 7.644 1.00 27.28 21 GLU B C 1
ATOM 657 O O . GLU B 1 21 ? 8.729 21.245 7.545 1.00 26.89 21 GLU B O 1
ATOM 663 N N . VAL B 1 22 ? 8.492 19.393 8.805 1.00 27.44 22 VAL B N 1
ATOM 664 C CA . VAL B 1 22 ? 8.473 20.090 10.089 1.00 28.22 22 VAL B CA 1
ATOM 665 C C . VAL B 1 22 ? 9.774 19.813 10.844 1.00 28.37 22 VAL B C 1
ATOM 666 O O . VAL B 1 22 ? 10.255 18.680 10.877 1.00 27.99 22 VAL B O 1
ATOM 670 N N . THR B 1 23 ? 10.355 20.858 11.426 1.00 28.76 23 THR B N 1
ATOM 671 C CA . THR B 1 23 ? 11.488 20.688 12.321 1.00 29.81 23 THR B CA 1
ATOM 672 C C . THR B 1 23 ? 10.977 20.393 13.728 1.00 30.33 23 THR B C 1
ATOM 673 O O . THR B 1 23 ? 9.993 20.993 14.173 1.00 30.58 23 THR B O 1
ATOM 677 N N . MET B 1 24 ? 11.637 19.460 14.411 1.00 31.31 24 MET B N 1
ATOM 678 C CA . MET B 1 24 ? 11.331 19.146 15.812 1.00 32.43 24 MET B CA 1
ATOM 679 C C . MET B 1 24 ? 12.587 18.852 16.650 1.00 33.30 24 MET B C 1
ATOM 680 O O . MET B 1 24 ? 13.684 18.671 16.111 1.00 33.39 24 MET B O 1
ATOM 685 N N . LYS B 1 25 ? 12.407 18.822 17.970 1.00 34.34 25 LYS B N 1
ATOM 686 C CA . LYS B 1 25 ? 13.472 18.490 18.914 1.00 35.28 25 LYS B CA 1
ATOM 687 C C . LYS B 1 25 ? 13.124 17.228 19.690 1.00 35.51 25 LYS B C 1
ATOM 688 O O . LYS B 1 25 ? 11.952 16.973 19.957 1.00 35.49 25 LYS B O 1
ATOM 694 N N . LYS B 1 26 ? 14.140 16.446 20.050 1.00 36.06 26 LYS B N 1
ATOM 695 C CA . LYS B 1 26 ? 13.946 15.244 20.864 1.00 36.56 26 LYS B CA 1
ATOM 696 C C . LYS B 1 26 ? 13.223 15.598 22.158 1.00 36.53 26 LYS B C 1
ATOM 697 O O . LYS B 1 26 ? 13.670 16.468 22.907 1.00 36.77 26 LYS B O 1
ATOM 703 N N . GLY B 1 27 ? 12.095 14.935 22.402 1.00 36.38 27 GLY B N 1
ATOM 704 C CA . GLY B 1 27 ? 11.283 15.212 23.584 1.00 35.94 27 GLY B CA 1
ATOM 705 C C . GLY B 1 27 ? 9.977 15.922 23.275 1.00 35.60 27 GLY B C 1
ATOM 706 O O . GLY B 1 27 ? 9.045 15.877 24.079 1.00 36.04 27 GLY B O 1
ATOM 707 N N . ASP B 1 28 ? 9.906 16.565 22.107 1.00 35.25 28 ASP B N 1
ATOM 708 C CA . ASP B 1 28 ? 8.707 17.286 21.670 1.00 34.59 28 ASP B CA 1
ATOM 709 C C . ASP B 1 28 ? 7.478 16.383 21.602 1.00 34.15 28 ASP B C 1
ATOM 710 O O . ASP B 1 28 ? 7.583 15.193 21.297 1.00 34.19 28 ASP B O 1
ATOM 715 N N . ILE B 1 29 ? 6.319 16.961 21.896 1.00 33.75 29 ILE B N 1
ATOM 716 C CA . ILE B 1 29 ? 5.048 16.261 21.746 1.00 33.20 29 ILE B CA 1
ATOM 717 C C . ILE B 1 29 ? 4.273 16.917 20.609 1.00 32.72 29 ILE B C 1
ATOM 718 O O . ILE B 1 29 ? 4.023 18.130 20.615 1.00 32.92 29 ILE B O 1
ATOM 723 N N . LEU B 1 30 ? 3.913 16.108 19.618 1.00 31.99 30 LEU B N 1
ATOM 724 C CA . LEU B 1 30 ? 3.224 16.604 18.436 1.00 31.09 30 LEU B CA 1
ATOM 725 C C . LEU B 1 30 ? 1.878 15.905 18.292 1.00 30.53 30 LEU B C 1
ATOM 726 O O . LEU B 1 30 ? 1.707 14.773 18.750 1.00 30.58 30 LEU B O 1
ATOM 731 N N . THR B 1 31 ? 0.924 16.593 17.676 1.00 30.00 31 THR B N 1
ATOM 732 C CA . THR B 1 31 ? -0.349 15.989 17.316 1.00 29.46 31 THR B CA 1
ATOM 733 C C . THR B 1 31 ? -0.160 15.205 16.021 1.00 28.92 31 THR B C 1
ATOM 734 O O . THR B 1 31 ? 0.367 15.733 15.040 1.00 28.80 31 THR B O 1
ATOM 738 N N . LEU B 1 32 ? -0.588 13.945 16.027 1.00 28.02 32 LEU B N 1
ATOM 739 C CA . LEU B 1 32 ? -0.553 13.116 14.824 1.00 27.46 32 LEU B CA 1
ATOM 740 C C . LEU B 1 32 ? -1.770 13.395 13.950 1.00 27.53 32 LEU B C 1
ATOM 741 O O . LEU B 1 32 ? -2.912 13.378 14.429 1.00 27.42 32 LEU B O 1
ATOM 746 N N . LEU B 1 33 ? -1.520 13.674 12.674 1.00 27.41 33 LEU B N 1
ATOM 747 C CA . LEU B 1 33 ? -2.591 13.967 11.727 1.00 27.91 33 LEU B CA 1
ATOM 748 C C . LEU B 1 33 ? -2.792 12.837 10.733 1.00 27.76 33 LEU B C 1
ATOM 749 O O . LEU B 1 33 ? -3.911 12.619 10.264 1.00 27.96 33 LEU B O 1
ATOM 754 N N . ASN B 1 34 ? -1.706 12.142 10.393 1.00 27.37 34 ASN B N 1
ATOM 755 C CA . ASN B 1 34 ? -1.780 11.025 9.458 1.00 27.09 34 ASN B CA 1
ATOM 756 C C . ASN B 1 34 ? -0.557 10.117 9.476 1.00 26.81 34 ASN B C 1
ATOM 757 O O . ASN B 1 34 ? 0.572 10.590 9.351 1.00 27.00 34 ASN B O 1
ATOM 762 N N . SER B 1 35 ? -0.810 8.816 9.606 1.00 26.27 35 SER B N 1
ATOM 763 C CA . SER B 1 35 ? 0.238 7.799 9.728 1.00 26.33 35 SER B CA 1
ATOM 764 C C . SER B 1 35 ? 0.168 6.724 8.638 1.00 26.21 35 SER B C 1
ATOM 765 O O . SER B 1 35 ? 0.769 5.652 8.774 1.00 25.76 35 SER B O 1
ATOM 768 N N . THR B 1 36 ? -0.551 7.012 7.556 1.00 26.22 36 THR B N 1
ATOM 769 C CA . THR B 1 36 ? -0.784 6.010 6.507 1.00 26.66 36 THR B CA 1
ATOM 770 C C . THR B 1 36 ? 0.408 5.758 5.583 1.00 27.21 36 THR B C 1
ATOM 771 O O . THR B 1 36 ? 0.509 4.685 4.989 1.00 27.66 36 THR B O 1
ATOM 775 N N . ASN B 1 37 ? 1.294 6.747 5.444 1.00 27.33 37 ASN B N 1
ATOM 776 C CA . ASN B 1 37 ? 2.553 6.556 4.717 1.00 28.05 37 ASN B CA 1
ATOM 777 C C . ASN B 1 37 ? 3.583 5.914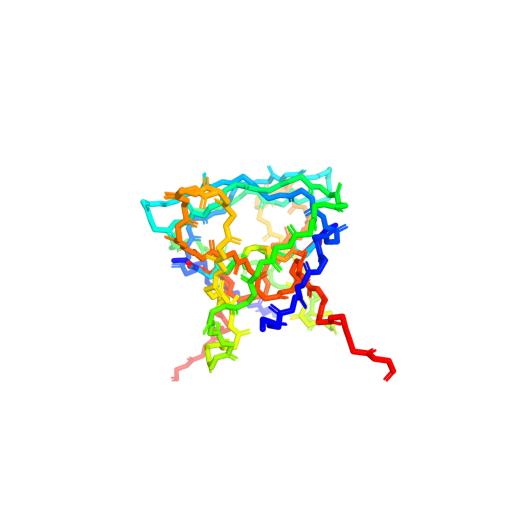 5.646 1.00 28.19 37 ASN B C 1
ATOM 778 O O . ASN B 1 37 ? 3.743 6.348 6.778 1.00 27.83 37 ASN B O 1
ATOM 783 N N . LYS B 1 38 ? 4.265 4.874 5.166 1.00 28.93 38 LYS B N 1
ATOM 784 C CA . LYS B 1 38 ? 5.218 4.114 5.988 1.00 29.36 38 LYS B CA 1
ATOM 785 C C . LYS B 1 38 ? 6.489 4.892 6.347 1.00 29.32 38 LYS B C 1
ATOM 786 O O . LYS B 1 38 ? 7.115 4.625 7.375 1.00 30.01 38 LYS B O 1
ATOM 792 N N . ASP B 1 39 ? 6.843 5.864 5.511 1.00 29.01 39 ASP B N 1
ATOM 793 C CA . ASP B 1 39 ? 8.076 6.632 5.688 1.00 28.65 39 ASP B CA 1
ATOM 794 C C . ASP B 1 39 ? 7.875 7.980 6.378 1.00 27.73 39 ASP B C 1
ATOM 795 O O . ASP B 1 39 ? 8.705 8.396 7.192 1.00 27.47 39 ASP B O 1
ATOM 800 N N . TRP B 1 40 ? 6.786 8.660 6.030 1.00 26.81 40 TRP B N 1
ATOM 801 C CA . TRP B 1 40 ? 6.525 10.027 6.487 1.00 26.39 40 TRP B CA 1
ATOM 802 C C . TRP B 1 40 ? 5.166 10.127 7.160 1.00 25.78 40 TRP B C 1
ATOM 803 O O . TRP B 1 40 ? 4.159 9.703 6.594 1.00 26.06 40 TRP B O 1
ATOM 814 N N . TRP B 1 41 ? 5.157 10.673 8.372 1.00 25.38 41 TRP B N 1
ATOM 815 C CA . TRP B 1 41 ? 3.927 10.927 9.108 1.00 24.69 41 TRP B CA 1
ATOM 816 C C . TRP B 1 41 ? 3.622 12.414 9.139 1.00 24.54 41 TRP B C 1
ATOM 817 O O . TRP B 1 41 ? 4.524 13.232 9.320 1.00 24.23 41 TRP B O 1
ATOM 828 N N . LYS B 1 42 ? 2.350 12.763 8.961 1.00 24.65 42 LYS B N 1
ATOM 829 C CA . LYS B 1 42 ? 1.934 14.159 9.031 1.00 25.14 42 LYS B CA 1
ATOM 830 C C . LYS B 1 42 ? 1.615 14.508 10.482 1.00 25.43 42 LYS B C 1
ATOM 831 O O . LYS B 1 42 ? 0.848 13.808 11.143 1.00 25.10 42 LYS B O 1
ATOM 837 N N . VAL B 1 43 ? 2.229 15.585 10.964 1.00 25.83 43 VAL B N 1
ATOM 838 C CA . VAL B 1 43 ? 2.113 16.005 12.361 1.00 26.63 43 VAL B CA 1
ATOM 839 C C . VAL B 1 43 ? 1.762 17.487 12.436 1.00 28.02 43 VAL B C 1
ATOM 840 O O . VAL B 1 43 ? 1.857 18.211 11.439 1.00 28.08 43 VAL B O 1
ATOM 844 N N . GLU B 1 44 ? 1.345 17.921 13.622 1.00 29.52 44 GLU B N 1
ATOM 845 C CA . GLU B 1 44 ? 1.058 19.328 13.885 1.00 31.56 44 GLU B CA 1
ATOM 846 C C . GLU B 1 44 ? 1.795 19.764 15.150 1.00 32.32 44 GLU B C 1
ATOM 847 O O . GLU B 1 44 ? 1.710 19.101 16.191 1.00 32.54 44 GLU B O 1
ATOM 853 N N . VAL B 1 45 ? 2.565 20.848 15.033 1.00 33.42 45 VAL B N 1
ATOM 854 C CA . VAL B 1 45 ? 3.212 21.499 16.175 1.00 34.65 45 VAL B CA 1
ATOM 855 C C . VAL B 1 45 ? 2.994 22.999 16.016 1.00 34.78 45 VAL B C 1
ATOM 856 O O . VAL B 1 45 ? 3.181 23.535 14.921 1.00 34.83 45 VAL B O 1
ATOM 860 N N A ASN B 1 46 ? 2.588 23.662 17.099 0.50 35.01 46 ASN B N 1
ATOM 861 N N B ASN B 1 46 ? 2.625 23.660 17.112 0.50 35.05 46 ASN B N 1
ATOM 862 C CA A ASN B 1 46 ? 2.207 25.080 17.067 0.50 35.10 46 ASN B CA 1
ATOM 863 C CA B ASN B 1 46 ? 2.458 25.120 17.172 0.50 35.21 46 ASN B CA 1
ATOM 864 C C A ASN B 1 46 ? 1.101 25.349 16.046 0.50 34.91 46 ASN B C 1
ATOM 865 C C B ASN B 1 46 ? 2.387 25.846 15.824 0.50 35.06 46 ASN B C 1
ATOM 866 O O A ASN B 1 46 ? -0.023 24.868 16.190 0.50 34.85 46 ASN B O 1
ATOM 867 O O B ASN B 1 46 ? 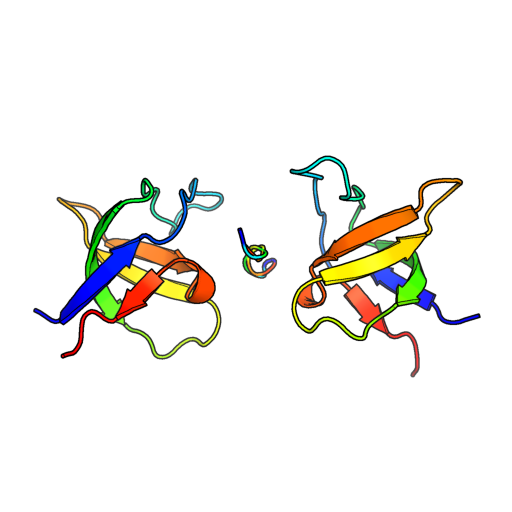3.391 26.376 15.342 0.50 35.15 46 ASN B O 1
ATOM 876 N N A ASP B 1 47 ? 1.428 26.121 15.014 0.50 34.64 47 ASP B N 1
ATOM 877 N N B ASP B 1 47 ? 1.202 25.856 15.221 0.50 35.01 47 ASP B N 1
ATOM 878 C CA A ASP B 1 47 ? 0.508 26.343 13.904 0.50 34.38 47 ASP B CA 1
ATOM 879 C CA B ASP B 1 47 ? 0.950 26.635 14.008 0.50 34.85 47 ASP B CA 1
ATOM 880 C C A ASP B 1 47 ? 1.094 25.771 12.614 0.50 34.02 47 ASP B C 1
ATOM 881 C C B ASP B 1 47 ? 1.659 26.122 12.751 0.50 34.26 47 ASP B C 1
ATOM 882 O O A ASP B 1 47 ? 0.694 26.164 11.513 0.50 34.09 47 ASP B O 1
ATOM 883 O O B ASP B 1 47 ? 1.836 26.871 11.793 0.50 34.43 47 ASP B O 1
ATOM 892 N N . ARG B 1 48 ? 2.049 24.851 12.760 1.00 33.80 48 ARG B N 1
ATOM 893 C CA . ARG B 1 48 ? 2.687 24.209 11.609 1.00 32.61 48 ARG B CA 1
ATOM 894 C C . ARG B 1 48 ? 2.114 22.812 11.385 1.00 31.82 48 ARG B C 1
ATOM 895 O O . ARG B 1 48 ? 1.987 22.032 12.325 1.00 32.04 48 ARG B O 1
ATOM 903 N N . GLN B 1 49 ? 1.770 22.509 10.139 1.00 30.51 49 GLN B N 1
ATOM 904 C CA . GLN B 1 49 ? 1.338 21.163 9.769 1.00 29.73 49 GLN B CA 1
ATOM 905 C C . GLN B 1 49 ? 2.195 20.657 8.628 1.00 28.72 49 GLN B C 1
ATOM 906 O O . GLN B 1 49 ? 2.250 21.277 7.564 1.00 28.36 49 GLN B O 1
ATOM 912 N N . GLY B 1 50 ? 2.872 19.537 8.859 1.00 27.51 50 GLY B N 1
ATOM 913 C CA . GLY B 1 50 ? 3.729 18.947 7.837 1.00 26.33 50 GLY B CA 1
ATOM 914 C C . GLY B 1 50 ? 4.272 17.596 8.243 1.00 25.77 50 GLY B C 1
ATOM 915 O O . GLY B 1 50 ? 3.737 16.947 9.144 1.00 25.31 50 GLY B O 1
ATOM 916 N N . PHE B 1 51 ? 5.360 17.186 7.596 1.00 24.85 51 PHE B N 1
ATOM 917 C CA . PHE B 1 51 ? 5.832 15.809 7.705 1.00 24.51 51 PHE B CA 1
ATOM 918 C C . PHE B 1 51 ? 7.148 15.636 8.443 1.00 24.15 51 PHE B C 1
ATOM 919 O O . PHE B 1 51 ? 8.055 16.463 8.344 1.00 24.18 51 PHE B O 1
ATOM 927 N N . VAL B 1 52 ? 7.232 14.544 9.197 1.00 24.08 52 VAL B N 1
ATOM 928 C CA . VAL B 1 52 ? 8.490 14.101 9.797 1.00 23.39 52 VAL B CA 1
ATOM 929 C C . VAL B 1 52 ? 8.647 12.611 9.503 1.00 23.38 52 VAL B C 1
ATOM 930 O O . VAL B 1 52 ? 7.656 11.936 9.222 1.00 22.36 52 VAL B O 1
ATOM 934 N N . PRO B 1 53 ? 9.886 12.098 9.541 1.00 23.29 53 PRO B N 1
ATOM 935 C CA . PRO B 1 53 ? 10.059 10.658 9.331 1.00 24.01 53 PRO B CA 1
ATOM 936 C C . PRO B 1 53 ? 9.326 9.827 10.393 1.00 24.12 53 PRO B C 1
ATOM 937 O O . PRO B 1 53 ? 9.399 10.138 11.584 1.00 24.11 53 PRO B O 1
ATOM 941 N N . ALA B 1 54 ? 8.634 8.776 9.952 1.00 24.85 54 ALA B N 1
ATOM 942 C CA . ALA B 1 54 ? 7.850 7.914 10.838 1.00 26.06 54 ALA B CA 1
ATOM 943 C C . ALA B 1 54 ? 8.701 7.310 11.949 1.00 26.47 54 ALA B C 1
ATOM 944 O O . ALA B 1 54 ? 8.256 7.189 13.087 1.00 27.26 54 ALA B O 1
ATOM 946 N N . ALA B 1 55 ? 9.934 6.950 11.607 1.00 27.17 55 ALA B N 1
ATOM 947 C CA . ALA B 1 55 ? 10.846 6.283 12.536 1.00 28.13 55 ALA B CA 1
ATOM 948 C C . ALA B 1 55 ? 11.400 7.204 13.629 1.00 28.46 55 ALA B C 1
ATOM 949 O O . ALA B 1 55 ? 12.016 6.730 14.592 1.00 28.74 55 ALA B O 1
ATOM 951 N N . TYR B 1 56 ? 11.169 8.510 13.482 1.00 28.82 56 TYR B N 1
ATOM 952 C CA . TYR B 1 56 ? 11.626 9.510 14.447 1.00 29.32 56 TYR B CA 1
ATOM 953 C C . TYR B 1 56 ? 10.606 9.818 15.540 1.00 29.82 56 TYR B C 1
ATOM 954 O O . TYR B 1 56 ? 10.909 10.562 16.475 1.00 29.80 56 TYR B O 1
ATOM 963 N N . VAL B 1 57 ? 9.396 9.276 15.415 1.00 30.56 57 VAL B N 1
ATOM 964 C CA . VAL B 1 57 ? 8.355 9.514 16.414 1.00 31.63 57 VAL B CA 1
ATOM 965 C C . VAL B 1 57 ? 7.752 8.216 16.940 1.00 32.78 57 VAL B C 1
ATOM 966 O O . VAL B 1 57 ? 7.763 7.193 16.256 1.00 32.71 57 VAL B O 1
ATOM 970 N N . LYS B 1 58 ? 7.245 8.270 18.168 1.00 34.37 58 LYS B N 1
ATOM 971 C CA . LYS B 1 58 ? 6.586 7.135 18.799 1.00 35.89 58 LYS B CA 1
ATOM 972 C C . LYS B 1 58 ? 5.141 7.499 19.138 1.00 36.74 58 LYS B C 1
ATOM 973 O O . LYS B 1 58 ? 4.888 8.562 19.701 1.00 36.85 58 LYS B O 1
ATOM 979 N N . LYS B 1 59 ? 4.204 6.622 18.783 1.00 38.08 59 LYS B N 1
ATOM 980 C CA . LYS B 1 59 ? 2.799 6.786 19.176 1.00 39.72 59 LYS B CA 1
ATOM 981 C C . LYS B 1 59 ? 2.647 6.552 20.676 1.00 40.78 59 LYS B C 1
ATOM 982 O O . LYS B 1 59 ? 3.108 5.537 21.203 1.00 41.17 59 LYS B O 1
ATOM 988 N N . LEU B 1 60 ? 1.990 7.488 21.356 1.00 42.23 60 LEU B N 1
ATOM 989 C CA . LEU B 1 60 ? 1.927 7.478 22.819 1.00 43.70 60 LEU B CA 1
ATOM 990 C C . LEU B 1 60 ? 0.882 6.551 23.428 1.00 44.80 60 LEU B C 1
ATOM 991 O O . LEU B 1 60 ? -0.311 6.665 23.147 1.00 44.98 60 LEU B O 1
ATOM 996 N N . ASP B 1 61 ? 1.377 5.629 24.257 1.00 46.18 61 ASP B N 1
ATOM 997 C CA . ASP B 1 61 ? 0.586 4.701 25.072 1.00 47.33 61 ASP B CA 1
ATOM 998 C C . ASP B 1 61 ? 1.527 3.915 25.997 1.00 47.72 61 ASP B C 1
ATOM 999 O O . ASP B 1 61 ? 2.694 3.701 25.646 1.00 48.06 61 ASP B O 1
ATOM 1004 N N . PRO B 1 62 ? 1.036 3.490 27.181 0.73 48.04 62 PRO B N 1
ATOM 1005 C CA . PRO B 1 62 ? 1.921 2.785 28.112 0.65 48.18 62 PRO B CA 1
ATOM 1006 C C . PRO B 1 62 ? 2.143 1.326 27.720 0.52 48.31 62 PRO B C 1
ATOM 1007 O O . PRO B 1 62 ? 3.288 0.902 27.552 0.92 48.51 62 PRO B O 1
ATOM 1011 N N . PRO C 2 1 ? 13.216 12.182 -2.082 0.47 57.74 74 PRO C N 1
ATOM 1012 C CA . PRO C 2 1 ? 14.121 11.287 -1.358 0.47 57.58 74 PRO C CA 1
ATOM 1013 C C . PRO C 2 1 ? 13.481 10.763 -0.092 0.47 61.55 74 PRO C C 1
ATOM 1014 O O . PRO C 2 1 ? 12.575 11.402 0.408 0.47 61.23 74 PRO C O 1
ATOM 1018 N N . PRO C 2 2 ? 13.964 9.618 0.387 0.47 56.81 75 PRO C N 1
ATOM 1019 C CA . PRO C 2 2 ? 13.438 8.954 1.570 0.47 46.85 75 PRO C CA 1
ATOM 1020 C C . PRO C 2 2 ? 13.970 9.586 2.833 0.47 33.84 75 PRO C C 1
ATOM 1021 O O . PRO C 2 2 ? 14.634 10.560 2.761 0.47 33.93 75 PRO C O 1
ATOM 1025 N N . PRO C 2 3 ? 13.614 9.060 3.982 0.47 33.79 76 PRO C N 1
ATOM 1026 C CA . PRO C 2 3 ? 13.996 9.692 5.226 0.47 40.28 76 PRO C CA 1
ATOM 1027 C C . PRO C 2 3 ? 15.291 9.135 5.617 0.47 42.64 76 PRO C C 1
ATOM 1028 O O . PRO C 2 3 ? 15.597 8.106 5.112 0.47 44.95 76 PRO C O 1
ATOM 1032 N N . VAL C 2 4 ? 16.063 9.774 6.459 0.47 42.25 77 VAL C N 1
ATOM 1033 C CA . VAL C 2 4 ? 17.303 9.168 6.841 0.47 44.36 77 VAL C CA 1
ATOM 1034 C C . VAL C 2 4 ? 16.954 8.207 7.947 0.47 50.22 77 VAL C C 1
ATOM 1035 O O . VAL C 2 4 ? 15.818 8.136 8.329 0.47 51.68 77 VAL C O 1
ATOM 1039 N N . PRO C 2 5 ? 17.859 7.395 8.432 0.47 51.29 78 PRO C N 1
ATOM 1040 C CA . PRO C 2 5 ? 17.440 6.563 9.545 0.47 47.56 78 PRO C CA 1
ATOM 1041 C C . PRO C 2 5 ? 17.901 7.240 10.810 0.47 54.03 78 PRO C C 1
ATOM 1042 O O . PRO C 2 5 ? 18.540 8.250 10.664 0.47 60.82 78 PRO C O 1
ATOM 1046 N N . PRO C 2 6 ? 17.545 6.768 12.001 0.47 54.03 79 PRO C N 1
ATOM 1047 C CA . PRO C 2 6 ? 17.742 7.559 13.219 0.47 62.24 79 PRO C CA 1
ATOM 1048 C C . PRO C 2 6 ? 19.129 7.590 13.816 0.47 69.87 79 PRO C C 1
ATOM 1049 O O . PRO C 2 6 ? 19.995 6.996 13.224 0.47 73.23 79 PRO C O 1
ATOM 1053 N N . PRO D 2 1 ? 20.147 8.103 15.575 0.53 36.21 74 PRO D N 1
ATOM 1054 C CA . PRO D 2 1 ? 19.051 8.483 14.704 0.53 43.02 74 PRO D CA 1
ATOM 1055 C C . PRO D 2 1 ? 18.916 7.489 13.601 0.53 51.14 74 PRO D C 1
ATOM 1056 O O . PRO D 2 1 ? 19.911 6.949 13.182 0.53 57.92 74 PRO D O 1
ATOM 1060 N N . PRO D 2 2 ? 17.711 7.264 13.123 0.53 45.61 75 PRO D N 1
ATOM 1061 C CA . PRO D 2 2 ? 17.505 6.434 11.952 0.53 39.87 75 PRO D CA 1
ATOM 1062 C C . PRO D 2 2 ? 17.923 7.170 10.687 0.53 43.09 75 PRO D C 1
ATOM 1063 O O . PRO D 2 2 ? 18.374 8.283 10.759 0.53 48.57 75 PRO D O 1
ATOM 1067 N N . PRO D 2 3 ? 17.837 6.539 9.540 0.53 40.91 76 PRO D N 1
ATOM 1068 C CA . PRO D 2 3 ? 18.212 7.257 8.343 0.53 45.24 76 PRO D CA 1
ATOM 1069 C C . PRO D 2 3 ? 17.022 8.036 7.950 0.53 45.32 76 PRO D C 1
ATOM 1070 O O . PRO D 2 3 ? 15.943 7.606 8.219 0.53 43.75 76 PRO D O 1
ATOM 1074 N N . VAL D 2 4 ? 17.208 9.194 7.371 0.53 42.54 77 VAL D N 1
ATOM 1075 C CA . VAL D 2 4 ? 16.081 9.985 6.976 0.53 40.32 77 VAL D CA 1
ATOM 1076 C C . VAL D 2 4 ? 15.624 9.442 5.667 0.53 39.67 77 VAL D C 1
ATOM 1077 O O . VAL D 2 4 ? 16.424 9.194 4.829 0.53 40.47 77 VAL D O 1
ATOM 1081 N N . PRO D 2 5 ? 14.341 9.223 5.483 0.53 39.67 78 PRO D N 1
ATOM 1082 C CA . PRO D 2 5 ? 13.871 8.690 4.211 0.53 36.80 78 PRO D CA 1
ATOM 1083 C C . PRO D 2 5 ? 14.094 9.529 2.968 0.53 35.39 78 PRO D C 1
ATOM 1084 O O . PRO D 2 5 ? 14.556 10.619 3.018 0.53 47.20 78 PRO D O 1
ATOM 1088 N N . PRO D 2 6 ? 13.778 8.973 1.820 0.53 71.93 79 PRO D N 1
ATOM 1089 C CA . PRO D 2 6 ? 13.879 9.752 0.591 0.53 76.37 79 PRO D CA 1
ATOM 1090 C C . PRO D 2 6 ? 12.605 10.566 0.369 0.53 80.63 79 PRO D C 1
ATOM 1091 O O . PRO D 2 6 ? 12.647 11.742 0.060 0.53 80.02 79 PRO D O 1
#

Sequence (128 aa):
KELVLALYDYQEKSPREVVTMKKGDILTLLNSTNKDWWKVEVNNDDRQGFVPAAYVKKLDPKEELVLALYDYQQEEKSPREVTMKKGDILTLLNSTNKDWWKVEVNNDDRQGFVPAAYVKKLDPPPPVPPPPPVPP

Solvent-accessible surface area: 8229 Å² total; per-residue (Å²): 209,121,78,0,44,1,57,78,93,5,120,77,106,52,142,170,19,4,48,4,145,147,42,46,89,1,22,20,72,70,39,126,76,186,63,44,37,63,0,44,34,144,151,99,110,2,47,0,0,15,60,10,10,111,94,70,115,182,200,110,59,0,52,1,52,74,84,8,108,75,112,51,138,145,18,3,36,4,124,137,40,46,104,1,32,18,67,69,40,125,76,171,49,42,36,64,0,51,31,137,146,97,89,1,63,0,1,14,60,8,9,119,98,77,129,180,105,11,14,7,2,14,108,20,19,6,5,28

Organism: Rattus norvegicus (NCBI:txid10116)

Radius of gyration: 16.01 Å; Cα contacts (8 Å, |Δi|>4): 307; chains: 4; bounding box: 46×35×42 Å

CATH classification: 2.30.30.40

InterPro domains:
  IPR001452 SH3 domain [PF00018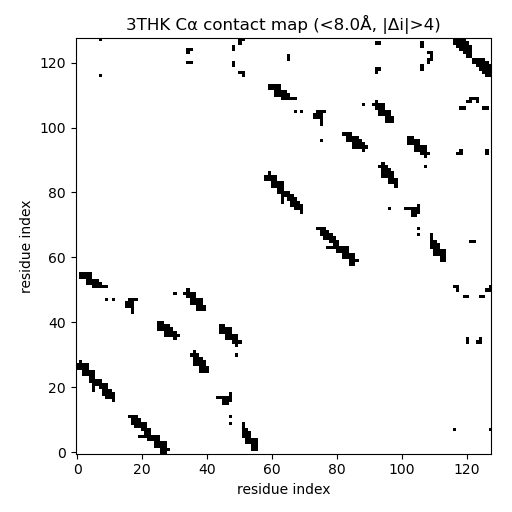] (974-1018)
  IPR001452 SH3 domain [PR00452] (970-980)
  IPR001452 SH3 domain [PR00452] (984-999)
  IPR001452 SH3 domain [PR00452] (1012-1024)
  IPR001452 SH3 domain [PS50002] (967-1026)
  IPR001452 SH3 domain [SM00326] (970-1025)
  IPR002017 Spectrin repeat [PF00435] (44-146)
  IPR002017 Spectrin repeat [PF00435] (150-251)
  IPR002017 Spectrin repeat [PF00435] (256-358)
  IPR002017 Spectrin repeat [PF00435] (361-465)
  IPR002017 Spectrin repeat [PF00435] (468-570)
  IPR002017 Spectrin repeat [PF00435] (574-676)
  IPR002017 Spectrin repeat [PF00435] (679-781)
  IPR002017 Spectrin repeat [PF00435] (785-888)
  IPR002017 Spectrin repeat [PF00435] (891-962)
  IPR002017 Spectrin repeat [PF00435] (1095-1167)
  IPR002017 Spectrin repeat [PF00435] (1233-1336)
  IPR002017 Spectrin repeat [PF00435] (1339-1441)
  IPR002017 Spectrin repeat [PF00435] (1446-1549)
  IPR002017 Spectrin repeat [PF00435] (1552-1656)

Nearest PDB structures (foldseek):
  4f16-assembly1_A  TM=9.903E-01  e=3.073E-09  Gallus gallus
  1neg-assembly1_A  TM=9.869E-01  e=3.876E-09  Gallus gallus
  5fwc-assembly1_A  TM=9.821E-01  e=9.261E-09  Homo sapiens
  1e6g-assembly1_A  TM=9.778E-01  e=1.040E-08  Gallus gallus
  8dgo-assembly1_B  TM=9.450E-01  e=1.658E-05  Homo sapiens

B-factor: mean 34.12, std 8.47, range [22.36, 80.63]

Secondary structure (DSSP, 8-state):
--EEEE-S-B---STTB--B-TT-EEEEEE--SSSEEEEEETTEEEEEEGGGEEE---/--EEEE-S-B---STTB--B-TT-EEEEEE--SSSEEEEEETTEEEEEEGGGEEE---/--PBP-/--PBP-

GO terms:
  GO:0030507 spectrin binding (F, IDA)
  GO:0005886 plasma membrane (C, IDA)
  GO:0032991 protein-containing complex (C, IDA)
  GO:0008091 spectrin (C, TAS)
  GO:0005515 protein binding (F, IPI)
  GO:0044877 protein-containing complex binding (F, IPI)
  GO:0005829 cytosol (C, TAS)
  GO:0098794 postsynapse (C, IDA)
  GO:0098978 glutamatergic synapse (C, IDA)